Protein AF-A0A2V3UI29-F1 (afdb_monomer_lite)

Organism: NCBI:txid28210

Structure (mmCIF, N/CA/C/O backbone):
data_AF-A0A2V3UI29-F1
#
_entry.id   AF-A0A2V3UI29-F1
#
loop_
_atom_site.group_PDB
_atom_site.id
_atom_site.type_symbol
_atom_site.label_atom_id
_atom_site.label_alt_id
_atom_site.label_comp_id
_atom_site.label_asym_id
_atom_site.label_entity_id
_atom_site.label_seq_id
_atom_site.pdbx_PDB_ins_code
_atom_site.Cartn_x
_atom_site.Cartn_y
_atom_site.Cartn_z
_atom_site.occupancy
_atom_site.B_iso_or_equiv
_atom_site.auth_seq_id
_atom_site.auth_comp_id
_atom_site.auth_asym_id
_atom_site.auth_atom_id
_atom_site.pdbx_PDB_model_num
ATOM 1 N N . MET A 1 1 ? -12.709 5.601 18.639 1.00 70.81 1 MET A N 1
ATOM 2 C CA . MET A 1 1 ? -13.151 4.574 17.673 1.00 70.81 1 MET A CA 1
ATOM 3 C C . MET A 1 1 ? -13.327 5.137 16.260 1.00 70.81 1 MET A C 1
ATOM 5 O O . MET A 1 1 ? -12.578 4.736 15.385 1.00 70.81 1 MET A O 1
ATOM 9 N N . VAL A 1 2 ? -14.230 6.100 16.012 1.00 82.88 2 VAL A N 1
ATOM 10 C CA . VAL A 1 2 ? -14.438 6.646 14.646 1.00 82.88 2 VAL A CA 1
ATOM 11 C C . VAL A 1 2 ? -13.212 7.404 14.112 1.00 82.88 2 VAL A C 1
ATOM 13 O O . VAL A 1 2 ? -12.806 7.183 12.976 1.00 82.88 2 VAL A O 1
ATOM 16 N N . SER A 1 3 ? -12.565 8.244 14.928 1.00 88.50 3 SER A N 1
ATOM 17 C CA . SER A 1 3 ? -11.401 9.032 14.484 1.00 88.50 3 SER A CA 1
ATOM 18 C C . SER A 1 3 ? -10.189 8.170 14.115 1.00 88.50 3 SER A C 1
ATOM 20 O O . SER A 1 3 ? -9.529 8.440 13.116 1.00 88.50 3 SER A O 1
ATOM 22 N N . SER A 1 4 ? -9.913 7.113 14.888 1.00 90.69 4 SER A N 1
ATOM 23 C CA . SER A 1 4 ? -8.813 6.178 14.616 1.00 90.69 4 SER A CA 1
ATOM 24 C C . SER A 1 4 ? -9.101 5.295 13.397 1.00 90.69 4 SER A C 1
ATOM 26 O O . SER A 1 4 ? -8.200 5.049 12.598 1.00 90.69 4 SER A O 1
ATOM 28 N N . PHE A 1 5 ? -10.364 4.903 13.192 1.00 91.81 5 PHE A N 1
ATOM 29 C CA . PHE A 1 5 ? -10.809 4.216 11.979 1.00 91.81 5 PHE A CA 1
ATOM 30 C C . PHE A 1 5 ? -10.611 5.077 10.723 1.00 91.81 5 PHE A C 1
ATOM 32 O O . PHE A 1 5 ? -9.961 4.639 9.777 1.00 91.81 5 PHE A O 1
ATOM 39 N N . LEU A 1 6 ? -11.106 6.322 10.720 1.00 93.06 6 LEU A N 1
ATOM 40 C CA . LEU A 1 6 ? -10.973 7.221 9.566 1.00 93.06 6 LEU A CA 1
ATOM 41 C C . LEU A 1 6 ? -9.511 7.576 9.273 1.00 93.06 6 LEU A C 1
ATOM 43 O O . LEU A 1 6 ? -9.127 7.649 8.107 1.00 93.06 6 LEU A O 1
ATOM 47 N N . ALA A 1 7 ? -8.685 7.746 10.310 1.00 93.19 7 ALA A N 1
ATOM 48 C CA . ALA A 1 7 ? -7.252 7.956 10.142 1.00 93.19 7 ALA A CA 1
ATOM 49 C C . ALA A 1 7 ? -6.578 6.745 9.471 1.00 93.19 7 ALA A C 1
ATOM 51 O O . ALA A 1 7 ? -5.866 6.914 8.483 1.00 93.19 7 ALA A O 1
ATOM 52 N N . CYS A 1 8 ? -6.841 5.524 9.951 1.00 93.81 8 CYS A N 1
ATOM 53 C CA . CYS A 1 8 ? -6.299 4.299 9.355 1.00 93.81 8 CYS A CA 1
ATOM 54 C C . CYS A 1 8 ? -6.777 4.096 7.911 1.00 93.81 8 CYS A C 1
ATOM 56 O O . CYS A 1 8 ? -5.962 3.817 7.028 1.00 93.81 8 CYS A O 1
ATOM 58 N N . ALA A 1 9 ? -8.066 4.319 7.641 1.00 93.81 9 ALA A N 1
ATOM 59 C CA . ALA A 1 9 ? -8.625 4.247 6.295 1.00 93.81 9 ALA A CA 1
ATOM 60 C C . ALA A 1 9 ? -7.973 5.266 5.356 1.00 93.81 9 ALA A C 1
ATOM 62 O O . ALA A 1 9 ? -7.516 4.903 4.273 1.00 93.81 9 ALA A O 1
ATOM 63 N N . GLY A 1 10 ? -7.856 6.521 5.797 1.00 94.19 10 GLY A N 1
ATOM 64 C CA . GLY A 1 10 ? -7.215 7.586 5.032 1.00 94.19 10 GLY A CA 1
ATOM 65 C C . GLY A 1 10 ? -5.769 7.249 4.676 1.00 94.19 10 GLY A C 1
ATOM 66 O O . GLY A 1 10 ? -5.400 7.280 3.502 1.00 94.19 10 GLY A O 1
ATOM 67 N N . VAL A 1 11 ? -4.958 6.852 5.660 1.00 94.38 11 VAL A N 1
ATOM 68 C CA . VAL A 1 11 ? -3.551 6.492 5.424 1.00 94.38 11 VAL A CA 1
ATOM 69 C C . VAL A 1 11 ? -3.428 5.255 4.528 1.00 94.38 11 VAL A C 1
ATOM 71 O O . VAL A 1 11 ? -2.563 5.223 3.650 1.00 94.38 11 VAL A O 1
ATOM 74 N N . THR A 1 12 ? -4.315 4.269 4.675 1.00 95.31 12 THR A N 1
ATOM 75 C CA . THR A 1 12 ? -4.351 3.072 3.819 1.00 95.31 12 THR A CA 1
ATOM 76 C C . THR A 1 12 ? -4.664 3.425 2.365 1.00 95.31 12 THR A C 1
ATOM 78 O O . THR A 1 12 ? -3.970 2.962 1.460 1.00 95.31 12 THR A O 1
ATOM 81 N N . ILE A 1 13 ? -5.660 4.283 2.125 1.00 95.75 13 ILE A N 1
ATOM 82 C CA . ILE A 1 13 ? -6.035 4.745 0.780 1.00 95.75 13 ILE A CA 1
ATOM 83 C C . ILE A 1 13 ? -4.897 5.552 0.149 1.00 95.75 13 ILE A C 1
ATOM 85 O O . ILE A 1 13 ? -4.536 5.300 -1.000 1.00 95.75 13 ILE A O 1
ATOM 89 N N . ILE A 1 14 ? -4.290 6.478 0.901 1.00 94.38 14 ILE A N 1
ATOM 90 C CA . ILE A 1 14 ? -3.138 7.262 0.431 1.00 94.38 14 ILE A CA 1
ATOM 91 C C . ILE A 1 14 ? -1.988 6.325 0.053 1.00 94.38 14 ILE A C 1
ATOM 93 O O . ILE A 1 14 ? -1.415 6.449 -1.027 1.00 94.38 14 ILE A O 1
ATOM 97 N N . SER A 1 15 ? -1.690 5.345 0.903 1.00 91.56 15 SER A N 1
ATOM 98 C CA . SER A 1 15 ? -0.651 4.349 0.644 1.00 91.56 15 SER A CA 1
ATOM 99 C C . SER A 1 15 ? -0.916 3.558 -0.641 1.00 91.56 15 SER A C 1
ATOM 101 O O . SER A 1 15 ? -0.011 3.357 -1.453 1.00 91.56 15 SER A O 1
ATOM 103 N N . ALA A 1 16 ? -2.162 3.123 -0.852 1.00 92.88 16 ALA A N 1
ATOM 104 C CA . ALA A 1 16 ? -2.557 2.394 -2.054 1.00 92.88 16 ALA A CA 1
ATOM 105 C C . ALA A 1 16 ? -2.448 3.269 -3.312 1.00 92.88 16 ALA A C 1
ATOM 107 O O . ALA A 1 16 ? -1.968 2.807 -4.348 1.00 92.88 16 ALA A O 1
ATOM 108 N N . ALA A 1 17 ? -2.812 4.550 -3.211 1.00 93.50 17 ALA A N 1
ATOM 109 C CA . ALA A 1 17 ? -2.664 5.515 -4.295 1.00 93.50 17 ALA A CA 1
ATOM 110 C C . ALA A 1 17 ? -1.187 5.768 -4.650 1.00 93.50 17 ALA A C 1
ATOM 112 O O . ALA A 1 17 ? -0.844 5.809 -5.832 1.00 93.50 17 ALA A O 1
ATOM 113 N N . VAL A 1 18 ? -0.301 5.874 -3.652 1.00 90.81 18 VAL A N 1
ATOM 114 C CA . VAL A 1 18 ? 1.153 6.001 -3.861 1.00 90.81 18 VAL A CA 1
ATOM 115 C C . VAL A 1 18 ? 1.710 4.771 -4.585 1.00 90.81 18 VAL A C 1
ATOM 117 O O . VAL A 1 18 ? 2.407 4.922 -5.591 1.00 90.81 18 VAL A O 1
ATOM 120 N N . SER A 1 19 ? 1.360 3.558 -4.139 1.00 91.12 19 SER A N 1
ATOM 121 C CA . SER A 1 19 ? 1.780 2.310 -4.803 1.00 91.12 19 SER A CA 1
ATOM 122 C C . SER A 1 19 ? 1.269 2.237 -6.249 1.00 91.12 19 SER A C 1
ATOM 124 O O . SER A 1 19 ? 2.026 1.931 -7.177 1.00 91.12 19 SER A O 1
ATOM 126 N N . LEU A 1 20 ? 0.006 2.618 -6.486 1.00 93.12 20 LEU A N 1
ATOM 127 C CA . LEU A 1 20 ? -0.549 2.708 -7.836 1.00 93.12 20 LEU A CA 1
ATOM 128 C C . LEU A 1 20 ? 0.236 3.706 -8.699 1.00 93.12 20 LEU A C 1
ATOM 130 O O . LEU A 1 20 ? 0.602 3.369 -9.825 1.00 93.12 20 LEU A O 1
ATOM 134 N N . GLY A 1 21 ? 0.568 4.885 -8.171 1.00 91.44 21 GLY A N 1
ATOM 135 C CA . GLY A 1 21 ? 1.380 5.886 -8.863 1.00 91.44 21 GLY A CA 1
ATOM 136 C C . GLY A 1 21 ? 2.740 5.346 -9.316 1.00 91.44 21 GLY A C 1
ATOM 137 O O . GLY A 1 21 ? 3.100 5.495 -10.488 1.00 91.44 21 GLY A O 1
ATOM 138 N N . PHE A 1 22 ? 3.466 4.653 -8.432 1.00 89.56 22 PHE A N 1
ATOM 139 C CA . PHE A 1 22 ? 4.746 4.025 -8.779 1.00 89.56 22 PHE A CA 1
ATOM 140 C C . PHE A 1 22 ? 4.596 2.940 -9.849 1.00 89.56 22 PHE A C 1
ATOM 142 O O . PHE A 1 22 ? 5.384 2.906 -10.797 1.00 89.56 22 PHE A O 1
ATOM 149 N N . SER A 1 23 ? 3.570 2.092 -9.749 1.00 90.69 23 SER A N 1
ATOM 150 C CA . SER A 1 23 ? 3.328 1.044 -10.746 1.00 90.69 23 SER A CA 1
ATOM 151 C C . SER A 1 23 ? 2.992 1.624 -12.132 1.00 90.69 23 SER A C 1
ATOM 153 O O . SER A 1 23 ? 3.544 1.182 -13.138 1.00 90.69 23 SER A O 1
ATOM 155 N N . VAL A 1 24 ? 2.167 2.677 -12.204 1.00 94.00 24 VAL A N 1
ATOM 156 C CA . VAL A 1 24 ? 1.828 3.364 -13.463 1.00 94.00 24 VAL A CA 1
ATOM 157 C C . VAL A 1 24 ? 3.066 4.023 -14.070 1.00 94.00 24 VAL A C 1
ATOM 159 O O . VAL A 1 24 ? 3.291 3.929 -15.279 1.00 94.00 24 VAL A O 1
ATOM 162 N N . ALA A 1 25 ? 3.902 4.661 -13.246 1.00 91.81 25 ALA A N 1
ATOM 163 C CA . ALA A 1 25 ? 5.176 5.213 -13.696 1.00 91.81 25 ALA A CA 1
ATOM 164 C C . ALA A 1 25 ? 6.104 4.116 -14.254 1.00 91.81 25 ALA A C 1
ATOM 166 O O . ALA A 1 25 ? 6.769 4.331 -15.272 1.00 91.81 25 ALA A O 1
ATOM 167 N N . ALA A 1 26 ? 6.098 2.922 -13.653 1.00 91.00 26 ALA A N 1
ATOM 168 C CA . ALA A 1 26 ? 6.840 1.773 -14.158 1.00 91.00 26 ALA A CA 1
ATOM 169 C C . ALA A 1 26 ? 6.305 1.297 -15.519 1.00 91.00 26 ALA A C 1
ATOM 171 O O . ALA A 1 26 ? 7.100 1.098 -16.426 1.00 91.00 26 ALA A O 1
ATOM 172 N N . VAL A 1 27 ? 4.986 1.209 -15.734 1.00 93.75 27 VAL A N 1
ATOM 173 C CA . VAL A 1 27 ? 4.415 0.836 -17.051 1.00 93.75 27 VAL A CA 1
ATOM 174 C C . VAL A 1 27 ? 4.847 1.802 -18.159 1.00 93.75 27 VAL A C 1
ATOM 176 O O . VAL A 1 27 ? 5.135 1.382 -19.285 1.00 93.75 27 VAL A O 1
ATOM 179 N N . ARG A 1 28 ? 4.904 3.101 -17.840 1.00 94.25 28 ARG A N 1
ATOM 180 C CA . ARG A 1 28 ? 5.282 4.157 -18.791 1.00 94.25 28 ARG A CA 1
ATOM 181 C C . ARG A 1 28 ? 6.760 4.119 -19.170 1.00 94.25 28 ARG A C 1
ATOM 183 O O . ARG A 1 28 ? 7.087 4.449 -20.303 1.00 94.25 28 ARG A O 1
ATOM 190 N N . THR A 1 29 ? 7.627 3.722 -18.241 1.00 93.38 29 THR A N 1
ATOM 191 C CA . THR A 1 29 ? 9.090 3.771 -18.411 1.00 93.38 29 THR A CA 1
ATOM 192 C C . THR A 1 29 ? 9.737 2.409 -18.664 1.00 93.38 29 THR A C 1
ATOM 194 O O . THR A 1 29 ? 10.894 2.362 -19.070 1.00 93.38 29 THR A O 1
ATOM 197 N N . ALA A 1 30 ? 9.015 1.304 -18.457 1.00 92.62 30 ALA A N 1
ATOM 198 C CA . ALA A 1 30 ? 9.540 -0.043 -18.652 1.00 92.62 30 ALA A CA 1
ATOM 199 C C . ALA A 1 30 ? 9.823 -0.355 -20.137 1.00 92.62 30 ALA A C 1
ATOM 201 O O . ALA A 1 30 ? 9.007 -0.001 -21.000 1.00 92.62 30 ALA A O 1
ATOM 202 N N . PRO A 1 31 ? 10.926 -1.074 -20.432 1.00 93.81 31 PRO A N 1
ATOM 203 C CA . PRO A 1 31 ? 11.188 -1.626 -21.759 1.00 93.81 31 PRO A CA 1
ATOM 204 C C . PRO A 1 31 ? 10.131 -2.670 -22.144 1.00 93.81 31 PRO A C 1
ATOM 206 O O . PRO A 1 31 ? 9.390 -3.172 -21.291 1.00 93.81 31 PRO A O 1
ATOM 209 N N . ALA A 1 32 ? 10.051 -2.995 -23.437 1.00 93.06 32 ALA A N 1
ATOM 210 C CA . ALA A 1 32 ? 9.009 -3.863 -23.984 1.00 93.06 32 ALA A CA 1
ATOM 211 C C . ALA A 1 32 ? 8.954 -5.230 -23.280 1.00 93.06 32 ALA A C 1
ATOM 213 O O . ALA A 1 32 ? 7.864 -5.678 -22.925 1.00 93.06 32 ALA A O 1
ATOM 214 N N . GLU A 1 33 ? 10.109 -5.837 -22.986 1.00 93.75 33 GLU A N 1
ATOM 215 C CA . GLU A 1 33 ? 10.184 -7.124 -22.287 1.00 93.75 33 GLU A CA 1
ATOM 216 C C . GLU A 1 33 ? 9.689 -7.084 -20.828 1.00 93.75 33 GLU A C 1
ATOM 218 O O . GLU A 1 33 ? 9.210 -8.093 -20.315 1.00 93.75 33 GLU A O 1
ATOM 223 N N . ALA A 1 34 ? 9.744 -5.927 -20.157 1.00 92.06 34 ALA A N 1
ATOM 224 C CA . ALA A 1 34 ? 9.345 -5.777 -18.752 1.00 92.06 34 ALA A CA 1
ATOM 225 C C . ALA A 1 34 ? 7.953 -5.144 -18.572 1.00 92.06 34 ALA A C 1
ATOM 227 O O . ALA A 1 34 ? 7.397 -5.146 -17.469 1.00 92.06 34 ALA A O 1
ATOM 228 N N . ARG A 1 35 ? 7.359 -4.606 -19.646 1.00 91.88 35 ARG A N 1
ATOM 229 C CA . ARG A 1 35 ? 6.085 -3.874 -19.592 1.00 91.88 35 ARG A CA 1
ATOM 230 C C . ARG A 1 35 ? 4.923 -4.738 -19.096 1.00 91.88 35 ARG A C 1
ATOM 232 O O . ARG A 1 35 ? 4.092 -4.232 -18.345 1.00 91.88 35 ARG A O 1
ATOM 239 N N . GLY A 1 36 ? 4.892 -6.028 -19.438 1.00 93.19 36 GLY A N 1
ATOM 240 C CA . GLY A 1 36 ? 3.865 -6.955 -18.942 1.00 93.19 36 GLY A CA 1
ATOM 241 C C . GLY A 1 36 ? 3.882 -7.091 -17.415 1.00 93.19 36 GLY A C 1
ATOM 242 O O . GLY A 1 36 ? 2.844 -6.979 -16.765 1.00 93.19 36 GLY A O 1
ATOM 243 N N . VAL A 1 37 ? 5.069 -7.231 -16.814 1.00 93.25 37 VAL A N 1
ATOM 244 C CA . VAL A 1 37 ? 5.229 -7.300 -15.349 1.00 93.25 37 VAL A CA 1
ATOM 245 C C . VAL A 1 37 ? 4.753 -6.007 -14.685 1.00 93.25 37 VAL A C 1
ATOM 247 O O . VAL A 1 37 ? 4.033 -6.056 -13.686 1.00 93.25 37 VAL A O 1
ATOM 250 N N . ALA A 1 38 ? 5.094 -4.853 -15.264 1.00 91.81 38 ALA A N 1
ATOM 251 C CA . ALA A 1 38 ? 4.634 -3.562 -14.764 1.00 91.81 38 ALA A CA 1
ATOM 252 C C . ALA A 1 38 ? 3.098 -3.429 -14.829 1.00 91.81 38 ALA A C 1
ATOM 254 O O . ALA A 1 38 ? 2.488 -2.949 -13.877 1.00 91.81 38 ALA A O 1
ATOM 255 N N . GLN A 1 39 ? 2.454 -3.909 -15.900 1.00 93.19 39 GLN A N 1
ATOM 256 C CA . GLN A 1 39 ? 0.991 -3.892 -16.034 1.00 93.19 39 GLN A CA 1
ATOM 257 C C . GLN A 1 39 ? 0.307 -4.771 -14.980 1.00 93.19 39 GLN A C 1
ATOM 259 O O . GLN A 1 39 ? -0.679 -4.345 -14.374 1.00 93.19 39 GLN A O 1
ATOM 264 N N . TYR A 1 40 ? 0.848 -5.964 -14.706 1.00 93.44 40 TYR A N 1
ATOM 265 C CA . TYR A 1 40 ? 0.345 -6.816 -13.625 1.00 93.44 40 TYR A CA 1
ATOM 266 C C . TYR A 1 40 ? 0.482 -6.148 -12.255 1.00 93.44 40 TYR A C 1
ATOM 268 O O . TYR A 1 40 ? -0.446 -6.226 -11.448 1.00 93.44 40 TYR A O 1
ATOM 276 N N . ALA A 1 41 ? 1.602 -5.467 -11.990 1.00 92.19 41 ALA A N 1
ATOM 277 C CA . ALA A 1 41 ? 1.773 -4.693 -10.763 1.00 92.19 41 ALA A CA 1
ATOM 278 C C . ALA A 1 41 ? 0.712 -3.583 -10.658 1.00 92.19 41 ALA A C 1
ATOM 280 O O . ALA A 1 41 ? 0.034 -3.486 -9.637 1.00 92.19 41 ALA A O 1
ATOM 281 N N . THR A 1 42 ? 0.474 -2.828 -11.737 1.00 93.12 42 THR A N 1
ATOM 282 C CA . THR A 1 42 ? -0.565 -1.787 -11.780 1.00 93.12 42 THR A CA 1
ATOM 283 C C . THR A 1 42 ? -1.965 -2.328 -11.535 1.00 93.12 42 THR A C 1
ATOM 285 O O . THR A 1 42 ? -2.709 -1.741 -10.751 1.00 93.12 42 THR A O 1
ATOM 288 N N . SER A 1 43 ? -2.326 -3.463 -12.137 1.00 94.62 43 SER A N 1
ATOM 289 C CA . SER A 1 43 ? -3.633 -4.084 -11.903 1.00 94.62 43 SER A CA 1
ATOM 290 C C . SER A 1 43 ? -3.841 -4.451 -10.430 1.00 94.62 43 SER A C 1
ATOM 292 O O . SER A 1 43 ? -4.937 -4.259 -9.904 1.00 94.62 43 SER A O 1
ATOM 294 N N . ARG A 1 44 ? -2.804 -4.960 -9.751 1.00 93.25 44 ARG A N 1
ATOM 295 C CA . ARG A 1 44 ? -2.871 -5.319 -8.324 1.00 93.25 44 ARG A CA 1
ATOM 296 C C . ARG A 1 44 ? -2.976 -4.082 -7.438 1.00 93.25 44 ARG A C 1
ATOM 298 O O . ARG A 1 44 ? -3.837 -4.044 -6.565 1.00 93.25 44 ARG A O 1
ATOM 305 N N . SER A 1 45 ? -2.164 -3.057 -7.689 1.00 92.25 45 SER A N 1
ATOM 306 C CA . SER A 1 45 ? -2.231 -1.801 -6.933 1.00 92.25 45 SER A CA 1
ATOM 307 C C . SER A 1 45 ? -3.575 -1.087 -7.124 1.00 92.25 45 SER A C 1
ATOM 309 O O . SER A 1 45 ? -4.104 -0.519 -6.172 1.00 92.25 45 SER A O 1
ATOM 311 N N . ALA A 1 46 ? -4.182 -1.168 -8.314 1.00 93.81 46 ALA A N 1
ATOM 312 C CA . ALA A 1 46 ? -5.520 -0.632 -8.561 1.00 93.81 46 ALA A CA 1
ATOM 313 C C . ALA A 1 46 ? -6.591 -1.381 -7.751 1.00 93.81 46 ALA A C 1
ATOM 315 O O . ALA A 1 46 ? -7.435 -0.751 -7.116 1.00 93.81 46 ALA A O 1
ATOM 316 N N . ALA A 1 47 ? -6.523 -2.716 -7.712 1.00 94.94 47 ALA A N 1
ATOM 317 C CA . ALA A 1 47 ? -7.419 -3.524 -6.887 1.00 94.94 47 ALA A CA 1
ATOM 318 C C . ALA A 1 47 ? -7.271 -3.203 -5.388 1.00 94.94 47 ALA A C 1
ATOM 320 O O . ALA A 1 47 ? -8.275 -3.086 -4.689 1.00 94.94 47 ALA A O 1
ATOM 321 N N . LEU A 1 48 ? -6.042 -2.991 -4.902 1.00 93.88 48 LEU A N 1
ATOM 322 C CA . LEU A 1 48 ? -5.779 -2.589 -3.514 1.00 93.88 48 LEU A CA 1
ATOM 323 C C . LEU A 1 48 ? -6.339 -1.199 -3.189 1.00 93.88 48 LEU A C 1
ATOM 325 O O . LEU A 1 48 ? -6.896 -1.009 -2.109 1.00 93.88 48 LEU A O 1
ATOM 329 N N . LEU A 1 49 ? -6.255 -0.244 -4.121 1.00 95.25 49 LEU A N 1
ATOM 330 C CA . LEU A 1 49 ? -6.868 1.075 -3.952 1.00 95.25 49 LEU A CA 1
ATOM 331 C C . LEU A 1 49 ? -8.393 0.970 -3.836 1.00 95.25 49 LEU A C 1
ATOM 333 O O . LEU A 1 49 ? -8.980 1.557 -2.929 1.00 95.25 49 LEU A O 1
ATOM 337 N N . ILE A 1 50 ? -9.028 0.183 -4.708 1.00 95.50 50 ILE A N 1
ATOM 338 C CA . ILE A 1 50 ? -10.474 -0.068 -4.643 1.00 95.50 50 ILE A CA 1
ATOM 339 C C . ILE A 1 50 ? -10.838 -0.740 -3.313 1.00 95.50 50 ILE A C 1
ATOM 341 O O . ILE A 1 50 ? -11.769 -0.299 -2.644 1.00 95.50 50 ILE A O 1
ATOM 345 N N . ALA A 1 51 ? -10.083 -1.754 -2.882 1.00 93.69 51 ALA A N 1
ATOM 346 C CA . ALA A 1 51 ? -10.313 -2.427 -1.605 1.00 93.69 51 ALA A CA 1
ATOM 347 C C . ALA A 1 51 ? -10.181 -1.474 -0.403 1.00 93.69 51 ALA A C 1
ATOM 349 O O . ALA A 1 51 ? -10.971 -1.566 0.537 1.00 93.69 51 ALA A O 1
ATOM 350 N N . GLY A 1 52 ? -9.229 -0.535 -0.451 1.00 91.69 52 GLY A N 1
ATOM 351 C CA . GLY A 1 52 ? -9.070 0.523 0.549 1.00 91.69 52 GLY A CA 1
ATOM 352 C C . GLY A 1 52 ? -10.242 1.506 0.575 1.00 91.69 52 GLY A C 1
ATOM 353 O O . GLY A 1 52 ? -10.709 1.866 1.650 1.00 91.69 52 GLY A O 1
ATOM 354 N N . LEU A 1 53 ? -10.772 1.897 -0.588 1.00 94.00 53 LEU A N 1
ATOM 355 C CA . LEU A 1 53 ? -11.965 2.749 -0.673 1.00 94.00 53 LEU A CA 1
ATOM 356 C C . LEU A 1 53 ? -13.206 2.040 -0.119 1.00 94.00 53 LEU A C 1
ATOM 358 O O . LEU A 1 53 ? -13.954 2.624 0.661 1.00 94.00 53 LEU A O 1
ATOM 362 N N . LEU A 1 54 ? -13.399 0.766 -0.471 1.00 93.19 54 LEU A N 1
ATOM 363 C CA . LEU A 1 54 ? -14.502 -0.048 0.046 1.00 93.19 54 LEU A CA 1
ATOM 364 C C . LEU A 1 54 ? -14.403 -0.268 1.561 1.00 93.19 54 LEU A C 1
ATOM 366 O O . LEU A 1 54 ? -15.429 -0.415 2.223 1.00 93.19 54 LEU A O 1
ATOM 370 N N . ALA A 1 55 ? -13.192 -0.231 2.129 1.00 90.69 55 ALA A N 1
ATOM 371 C CA . ALA A 1 55 ? -12.990 -0.365 3.566 1.00 90.69 55 ALA A CA 1
ATOM 372 C C . ALA A 1 55 ? -13.670 0.749 4.383 1.00 90.69 55 ALA A C 1
ATOM 374 O O . ALA A 1 55 ? -14.002 0.506 5.539 1.00 90.69 55 ALA A O 1
ATOM 375 N N . LEU A 1 56 ? -13.947 1.923 3.794 1.00 89.94 56 LEU A N 1
ATOM 376 C CA . LEU A 1 56 ? -14.681 3.014 4.457 1.00 89.94 56 LEU A CA 1
ATOM 377 C C . LEU A 1 56 ? -16.116 2.631 4.846 1.00 89.94 56 LEU A C 1
ATOM 379 O O . LEU A 1 56 ? -16.652 3.183 5.802 1.00 89.94 56 LEU A O 1
ATOM 383 N N . ALA A 1 57 ? -16.727 1.701 4.110 1.00 89.31 57 ALA A N 1
ATOM 384 C CA . ALA A 1 57 ? -18.073 1.195 4.371 1.00 89.31 57 ALA A CA 1
ATOM 385 C C . ALA A 1 57 ? -18.067 -0.199 5.028 1.00 89.31 57 ALA A C 1
ATOM 387 O O . ALA A 1 57 ? -19.127 -0.792 5.226 1.00 89.31 57 ALA A O 1
ATOM 388 N N . ALA A 1 58 ? -16.887 -0.745 5.333 1.00 85.75 58 ALA A N 1
ATOM 389 C CA . ALA A 1 58 ? -16.723 -2.107 5.824 1.00 85.75 58 ALA A CA 1
ATOM 390 C C . ALA A 1 58 ? -16.495 -2.164 7.343 1.00 85.75 58 ALA A C 1
ATOM 392 O O . ALA A 1 58 ? -16.294 -1.157 8.020 1.00 85.75 58 ALA A O 1
ATOM 393 N N . ALA A 1 59 ? -16.490 -3.384 7.884 1.00 87.69 59 ALA A N 1
ATOM 394 C CA . ALA A 1 59 ? -16.155 -3.624 9.283 1.00 87.69 59 ALA A CA 1
ATOM 395 C C . ALA A 1 59 ? -14.674 -3.287 9.582 1.00 87.69 59 ALA A C 1
ATOM 397 O O . ALA A 1 59 ? -13.816 -3.493 8.718 1.00 87.69 59 ALA A O 1
ATOM 398 N N . PRO A 1 60 ? -14.323 -2.883 10.821 1.00 88.38 60 PRO A N 1
ATOM 399 C CA . PRO A 1 60 ? -12.938 -2.578 11.208 1.00 88.38 60 PRO A CA 1
ATOM 400 C C . PRO A 1 60 ? -11.931 -3.699 10.917 1.00 88.38 60 PRO A C 1
ATOM 402 O O . PRO A 1 60 ? -10.788 -3.424 10.563 1.00 88.38 60 PRO A O 1
ATOM 405 N N . ALA A 1 61 ? -12.358 -4.963 11.002 1.00 91.50 61 ALA A N 1
ATOM 406 C CA . ALA A 1 61 ? -11.522 -6.117 10.666 1.00 91.50 61 ALA A CA 1
ATOM 407 C C . ALA A 1 61 ? -11.102 -6.138 9.184 1.00 91.50 61 ALA A C 1
ATOM 409 O O . ALA A 1 61 ? -9.968 -6.496 8.869 1.00 91.50 61 ALA A O 1
ATOM 410 N N . TRP A 1 62 ? -11.986 -5.712 8.276 1.00 92.50 62 TRP A N 1
ATOM 411 C CA . TRP A 1 62 ? -11.668 -5.592 6.853 1.00 92.50 62 TRP A CA 1
ATOM 412 C C . TRP A 1 62 ? -10.620 -4.504 6.619 1.00 92.50 62 TRP A C 1
ATOM 414 O O . TRP A 1 62 ? -9.622 -4.736 5.937 1.00 92.50 62 TRP A O 1
ATOM 424 N N . LEU A 1 63 ? -10.809 -3.334 7.239 1.00 93.94 63 LEU A N 1
ATOM 425 C CA . LEU A 1 63 ? -9.834 -2.251 7.165 1.00 93.94 63 LEU A CA 1
ATOM 426 C C . LEU A 1 63 ? -8.472 -2.684 7.724 1.00 93.94 63 LEU A C 1
ATOM 428 O O . LEU A 1 63 ? -7.454 -2.419 7.092 1.00 93.94 63 LEU A O 1
ATOM 432 N N . ALA A 1 64 ? -8.443 -3.411 8.844 1.00 94.12 64 ALA A N 1
ATOM 433 C CA . ALA A 1 64 ? -7.204 -3.933 9.415 1.00 94.12 64 ALA A CA 1
ATOM 434 C C . ALA A 1 64 ? -6.459 -4.868 8.444 1.00 94.12 64 ALA A C 1
ATOM 436 O O . ALA A 1 64 ? -5.245 -4.745 8.277 1.00 94.12 64 ALA A O 1
ATOM 437 N N . ALA A 1 65 ? -7.182 -5.760 7.757 1.00 95.12 65 ALA A N 1
ATOM 438 C CA . ALA A 1 65 ? -6.599 -6.664 6.769 1.00 95.12 65 ALA A CA 1
ATOM 439 C C . ALA A 1 65 ? -5.999 -5.910 5.567 1.00 95.12 65 ALA A C 1
ATOM 441 O O . ALA A 1 65 ? -4.875 -6.204 5.149 1.00 95.12 65 ALA A O 1
ATOM 442 N N . ILE A 1 66 ? -6.709 -4.910 5.031 1.00 95.00 66 ILE A N 1
ATOM 443 C CA . ILE A 1 66 ? -6.208 -4.100 3.909 1.00 95.00 66 ILE A CA 1
ATOM 444 C C . ILE A 1 66 ? -5.040 -3.207 4.344 1.00 95.00 66 ILE A C 1
ATOM 446 O O . ILE A 1 66 ? -4.047 -3.118 3.622 1.00 95.00 66 ILE A O 1
ATOM 450 N N . ALA A 1 67 ? -5.104 -2.602 5.530 1.00 95.00 67 ALA A N 1
ATOM 451 C CA . ALA A 1 67 ? -4.019 -1.795 6.081 1.00 95.00 67 ALA A CA 1
ATOM 452 C C . ALA A 1 67 ? -2.736 -2.623 6.248 1.00 95.00 67 ALA A C 1
ATOM 454 O O . ALA A 1 67 ? -1.677 -2.214 5.770 1.00 95.00 67 ALA A O 1
ATOM 455 N N . LEU A 1 68 ? -2.831 -3.823 6.834 1.00 96.38 68 LEU A N 1
ATOM 456 C CA . LEU A 1 68 ? -1.697 -4.742 6.965 1.00 96.38 68 LEU A CA 1
ATOM 457 C C . LEU A 1 68 ? -1.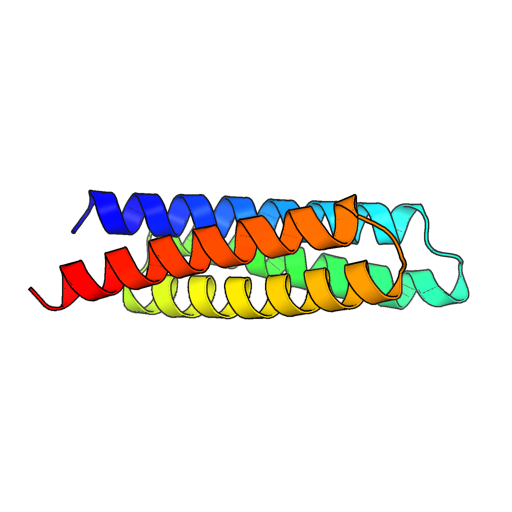147 -5.160 5.596 1.00 96.38 68 LEU A C 1
ATOM 459 O O . LEU A 1 68 ? 0.063 -5.115 5.377 1.00 96.38 68 LEU A O 1
ATOM 463 N N . THR A 1 69 ? -2.028 -5.509 4.657 1.00 96.00 69 THR A N 1
ATOM 464 C CA . THR A 1 69 ? -1.634 -5.835 3.278 1.00 96.00 69 THR A CA 1
ATOM 465 C C . THR A 1 69 ? -0.845 -4.685 2.656 1.00 96.00 69 THR A C 1
ATOM 467 O O . THR A 1 69 ? 0.220 -4.898 2.081 1.00 96.00 69 THR A O 1
ATOM 470 N N . MET A 1 70 ? -1.313 -3.449 2.830 1.00 95.62 70 MET A N 1
ATOM 471 C CA . MET A 1 70 ? -0.621 -2.265 2.336 1.00 95.62 70 MET A CA 1
ATOM 472 C C . MET A 1 70 ? 0.722 -2.031 3.027 1.00 95.62 70 MET A C 1
ATOM 474 O O . MET A 1 70 ? 1.660 -1.610 2.356 1.00 95.62 70 MET A O 1
ATOM 478 N N . VAL A 1 71 ? 0.863 -2.285 4.331 1.00 95.44 71 VAL A N 1
ATOM 479 C CA . VAL A 1 71 ? 2.169 -2.210 5.015 1.00 95.44 71 VAL A CA 1
ATOM 480 C C . VAL A 1 71 ? 3.164 -3.183 4.373 1.00 95.44 71 VAL A C 1
ATOM 482 O O . VAL A 1 71 ? 4.291 -2.792 4.072 1.00 95.44 71 VAL A O 1
ATOM 485 N N . LEU A 1 72 ? 2.739 -4.418 4.087 1.00 93.75 72 LEU A N 1
ATOM 486 C CA . LEU A 1 72 ? 3.584 -5.426 3.438 1.00 93.75 72 LEU A CA 1
ATOM 487 C C . LEU A 1 72 ? 3.979 -5.029 2.010 1.00 93.75 72 LEU A C 1
ATOM 489 O O . LEU A 1 72 ? 5.149 -5.142 1.646 1.00 93.75 72 LEU A O 1
ATOM 493 N N . VAL A 1 73 ? 3.027 -4.527 1.217 1.00 93.06 73 VAL A N 1
ATOM 494 C CA . VAL A 1 73 ? 3.292 -4.039 -0.148 1.00 93.06 73 VAL A CA 1
ATOM 495 C C . VAL A 1 73 ? 4.336 -2.931 -0.125 1.00 93.06 73 VAL A C 1
ATOM 497 O O . VAL A 1 73 ? 5.316 -2.992 -0.859 1.00 93.06 73 VAL A O 1
ATOM 500 N N . GLN A 1 74 ? 4.181 -1.958 0.767 1.00 92.81 74 GLN A N 1
ATOM 501 C CA . GLN A 1 74 ? 5.085 -0.815 0.845 1.00 92.81 74 GLN A CA 1
ATOM 502 C C . GLN A 1 74 ? 6.469 -1.179 1.384 1.00 92.81 74 GLN A C 1
ATOM 504 O O . GLN A 1 74 ? 7.464 -0.618 0.932 1.00 92.81 74 GLN A O 1
ATOM 509 N N . ALA A 1 75 ? 6.557 -2.146 2.302 1.00 90.19 75 ALA A N 1
ATOM 510 C CA . ALA A 1 75 ? 7.836 -2.715 2.716 1.00 90.19 75 ALA A CA 1
ATOM 511 C C . ALA A 1 75 ? 8.553 -3.393 1.533 1.00 90.19 75 ALA A C 1
ATOM 513 O O . ALA A 1 75 ? 9.760 -3.218 1.354 1.00 90.19 75 ALA A O 1
ATOM 514 N N . GLY A 1 76 ? 7.805 -4.110 0.687 1.00 89.25 76 GLY A N 1
ATOM 515 C CA . GLY A 1 76 ? 8.308 -4.665 -0.570 1.00 89.25 76 GLY A CA 1
ATOM 516 C C . GLY A 1 76 ? 8.779 -3.581 -1.544 1.00 89.25 76 GLY A C 1
ATOM 517 O O . GLY A 1 76 ? 9.909 -3.646 -2.028 1.00 89.25 76 GLY A O 1
ATOM 518 N N . ASP A 1 77 ? 7.957 -2.556 -1.775 1.00 87.75 77 ASP A N 1
ATOM 519 C CA . ASP A 1 77 ? 8.277 -1.418 -2.644 1.00 87.75 77 ASP A CA 1
ATOM 520 C C . ASP A 1 77 ? 9.535 -0.678 -2.154 1.00 87.75 77 ASP A C 1
ATOM 522 O O . ASP A 1 77 ? 10.416 -0.367 -2.955 1.00 87.75 77 ASP A O 1
ATOM 526 N N . ALA A 1 78 ? 9.684 -0.479 -0.840 1.00 86.81 78 ALA A N 1
ATOM 527 C CA . ALA A 1 78 ? 10.875 0.120 -0.240 1.00 86.81 78 ALA A CA 1
ATOM 528 C C . ALA A 1 78 ? 12.125 -0.748 -0.454 1.00 86.81 78 ALA A C 1
ATOM 530 O O . ALA A 1 78 ? 13.184 -0.230 -0.811 1.00 86.81 78 ALA A O 1
ATOM 531 N N . ALA A 1 79 ? 12.013 -2.071 -0.287 1.00 87.12 79 ALA A N 1
ATOM 532 C CA . ALA A 1 79 ? 13.117 -2.998 -0.528 1.00 87.12 79 ALA A CA 1
ATOM 533 C C . ALA A 1 79 ? 13.546 -3.014 -2.007 1.00 87.12 79 ALA A C 1
ATOM 535 O O . ALA A 1 79 ? 14.742 -3.051 -2.309 1.00 87.12 79 ALA A O 1
ATOM 536 N N . ILE A 1 80 ? 12.589 -2.947 -2.937 1.00 86.06 80 ILE A N 1
ATOM 537 C CA . ILE A 1 80 ? 12.855 -2.820 -4.378 1.00 86.06 80 ILE A CA 1
ATOM 538 C C . ILE A 1 80 ? 13.514 -1.467 -4.676 1.00 86.06 80 ILE A C 1
ATOM 540 O O . ILE A 1 80 ? 14.517 -1.410 -5.392 1.00 86.06 80 ILE A O 1
ATOM 544 N N . GLY A 1 81 ? 13.000 -0.385 -4.087 1.00 82.88 81 GLY A N 1
ATOM 545 C CA . GLY A 1 81 ? 13.570 0.955 -4.173 1.00 82.88 81 GLY A CA 1
ATOM 546 C C . GLY A 1 81 ? 15.037 0.988 -3.750 1.00 82.88 81 GLY A C 1
ATOM 547 O O . GLY A 1 81 ? 15.874 1.491 -4.506 1.00 82.88 81 GLY A O 1
ATOM 548 N N . ALA A 1 82 ? 15.357 0.362 -2.615 1.00 83.94 82 ALA A N 1
ATOM 549 C CA . ALA A 1 82 ? 16.712 0.298 -2.076 1.00 83.94 82 ALA A CA 1
ATOM 550 C C . ALA A 1 82 ? 17.665 -0.424 -3.038 1.00 83.94 82 ALA A C 1
ATOM 552 O O . ALA A 1 82 ? 18.757 0.066 -3.317 1.00 83.94 82 ALA A O 1
ATOM 553 N N . ARG A 1 83 ? 17.221 -1.545 -3.625 1.00 84.56 83 ARG A N 1
ATOM 554 C CA . ARG A 1 83 ? 17.992 -2.286 -4.641 1.00 84.56 83 ARG A CA 1
ATOM 555 C C . ARG A 1 83 ? 18.204 -1.492 -5.930 1.00 84.56 83 ARG A C 1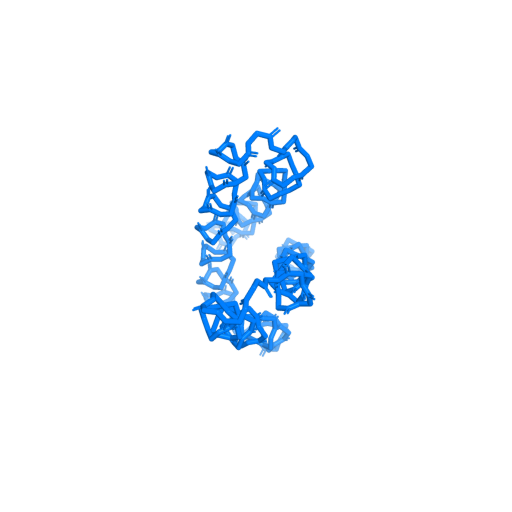
ATOM 557 O O . ARG A 1 83 ? 19.194 -1.710 -6.614 1.00 84.56 83 ARG A O 1
ATOM 564 N N . SER A 1 84 ? 17.295 -0.575 -6.261 1.00 81.50 84 SER A N 1
ATOM 565 C CA . SER A 1 84 ? 17.406 0.283 -7.448 1.00 81.50 84 SER A CA 1
ATOM 566 C C . SER A 1 84 ? 18.298 1.519 -7.255 1.00 81.50 84 SER A C 1
ATOM 568 O O . SER A 1 84 ? 18.489 2.276 -8.203 1.00 81.50 84 SER A O 1
ATOM 570 N N . GLY A 1 85 ? 18.805 1.766 -6.039 1.00 80.25 85 GLY A N 1
ATOM 571 C CA . GLY A 1 85 ? 19.616 2.947 -5.713 1.00 80.25 85 GLY A CA 1
ATOM 572 C C . GLY A 1 85 ? 18.837 4.270 -5.694 1.00 80.25 85 GLY A C 1
ATOM 573 O O . GLY A 1 85 ? 19.429 5.340 -5.577 1.00 80.25 85 GLY A O 1
ATOM 574 N N . SER A 1 86 ? 17.505 4.228 -5.807 1.00 78.75 86 SER A N 1
ATOM 575 C CA . SER A 1 86 ? 16.663 5.424 -5.832 1.00 78.75 86 SER A CA 1
ATOM 576 C C . SER A 1 86 ? 16.136 5.753 -4.437 1.00 78.75 86 SER A C 1
ATOM 578 O O . SER A 1 86 ? 15.256 5.068 -3.907 1.00 78.75 86 SER A O 1
ATOM 580 N N . LEU A 1 87 ? 16.629 6.856 -3.865 1.00 78.81 87 LEU A N 1
ATOM 581 C CA . LEU A 1 87 ? 16.187 7.339 -2.553 1.00 78.81 87 LEU A CA 1
ATOM 582 C C . LEU A 1 87 ? 14.683 7.613 -2.521 1.00 78.81 87 LEU A C 1
ATOM 584 O O . LEU A 1 87 ? 14.021 7.213 -1.573 1.00 78.81 87 LEU A O 1
ATOM 588 N N . LEU A 1 88 ? 14.115 8.208 -3.574 1.00 79.69 88 LEU A N 1
ATOM 589 C CA . LEU A 1 88 ? 12.680 8.500 -3.628 1.00 79.69 88 LEU A CA 1
ATOM 590 C C . LEU A 1 88 ? 11.823 7.224 -3.625 1.00 79.69 88 LEU A C 1
ATOM 592 O O . LEU A 1 88 ? 10.831 7.151 -2.901 1.00 79.69 88 LEU A O 1
ATOM 596 N N . LYS A 1 89 ? 12.227 6.200 -4.391 1.00 78.31 89 LYS A N 1
ATOM 597 C CA . LYS A 1 89 ? 11.531 4.901 -4.445 1.00 78.31 89 LYS A CA 1
ATOM 598 C C . LYS A 1 89 ? 11.723 4.067 -3.176 1.00 78.31 89 LYS A C 1
ATOM 600 O O . LYS A 1 89 ? 11.004 3.098 -2.986 1.00 78.31 89 LYS A O 1
ATOM 605 N N . THR A 1 90 ? 12.678 4.433 -2.323 1.00 80.00 90 THR A N 1
ATOM 606 C CA . THR A 1 90 ? 12.912 3.783 -1.026 1.00 80.00 90 THR A CA 1
ATOM 607 C C . THR A 1 90 ? 12.174 4.515 0.091 1.00 80.00 90 THR A C 1
ATOM 609 O O . THR A 1 90 ? 11.358 3.929 0.796 1.00 80.00 90 THR A O 1
ATOM 612 N N . ALA A 1 91 ? 12.436 5.815 0.234 1.00 82.31 91 ALA A N 1
ATOM 613 C CA . ALA A 1 91 ? 11.954 6.637 1.335 1.00 82.31 91 ALA A CA 1
ATOM 614 C C . ALA A 1 91 ? 10.444 6.878 1.268 1.00 82.31 91 ALA A C 1
ATOM 616 O O . ALA A 1 91 ? 9.799 6.881 2.311 1.00 82.31 91 ALA A O 1
ATOM 617 N N . GLY A 1 92 ? 9.878 7.035 0.062 1.00 86.81 92 GLY A N 1
ATOM 618 C CA . GLY A 1 92 ? 8.436 7.207 -0.122 1.00 86.81 92 GLY A CA 1
ATOM 619 C C . GLY A 1 92 ? 7.654 6.016 0.439 1.00 86.81 92 GLY A C 1
ATOM 620 O O . GLY A 1 92 ? 6.956 6.190 1.436 1.00 86.81 92 GLY A O 1
ATOM 621 N N . PRO A 1 93 ? 7.827 4.804 -0.128 1.00 87.62 93 PRO A N 1
ATOM 622 C CA . PRO A 1 93 ? 7.167 3.601 0.374 1.00 87.62 93 PRO A CA 1
ATOM 623 C C . PRO A 1 93 ? 7.498 3.272 1.834 1.00 87.62 93 PRO A C 1
ATOM 625 O O . PRO A 1 93 ? 6.614 2.868 2.583 1.00 87.62 93 PRO A O 1
ATOM 628 N N . ALA A 1 94 ? 8.740 3.485 2.285 1.00 88.94 94 ALA A N 1
ATOM 629 C CA . ALA A 1 94 ? 9.103 3.245 3.682 1.00 88.94 94 ALA A CA 1
ATOM 630 C C . ALA A 1 94 ? 8.338 4.166 4.647 1.00 88.94 94 ALA A C 1
ATOM 632 O O . ALA A 1 94 ? 7.809 3.701 5.656 1.00 88.94 94 ALA A O 1
ATOM 633 N N . ALA A 1 95 ? 8.242 5.461 4.330 1.00 90.12 95 ALA A N 1
ATOM 634 C CA . ALA A 1 95 ? 7.504 6.415 5.147 1.00 90.12 95 ALA A CA 1
ATOM 635 C C . ALA A 1 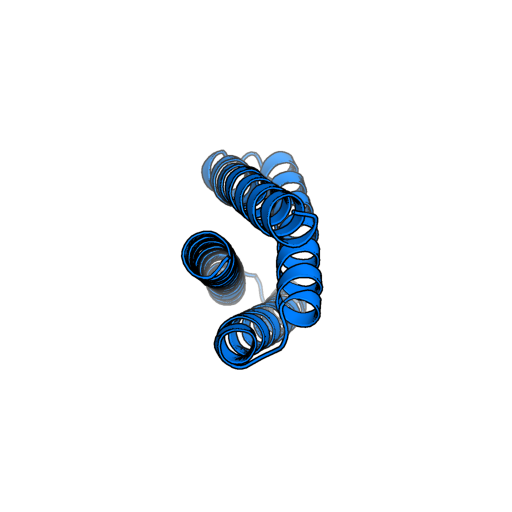95 ? 6.020 6.047 5.207 1.00 90.12 95 ALA A C 1
ATOM 637 O O . ALA A 1 95 ? 5.444 5.958 6.291 1.00 90.12 95 ALA A O 1
ATOM 638 N N . THR A 1 96 ? 5.403 5.775 4.058 1.00 91.56 96 THR A N 1
ATOM 639 C CA . THR A 1 96 ? 3.987 5.414 4.006 1.00 91.56 96 THR A CA 1
ATOM 640 C C . THR A 1 96 ? 3.720 4.072 4.718 1.00 91.56 96 THR A C 1
ATOM 642 O O . THR A 1 96 ? 2.697 3.947 5.391 1.00 91.56 96 THR A O 1
ATOM 645 N N . ALA A 1 97 ? 4.663 3.114 4.712 1.00 93.56 97 ALA A N 1
ATOM 646 C CA . ALA A 1 97 ? 4.556 1.872 5.487 1.00 93.56 97 ALA A CA 1
ATOM 647 C C . ALA A 1 97 ? 4.543 2.135 7.000 1.00 93.56 97 ALA A C 1
ATOM 649 O O . ALA A 1 97 ? 3.705 1.585 7.714 1.00 93.56 97 ALA A O 1
ATOM 650 N N . ILE A 1 98 ? 5.441 3.002 7.482 1.00 95.00 98 ILE A N 1
ATOM 651 C CA . ILE A 1 98 ? 5.533 3.387 8.898 1.00 95.00 98 ILE A CA 1
ATOM 652 C C . ILE A 1 98 ? 4.249 4.089 9.343 1.00 95.00 9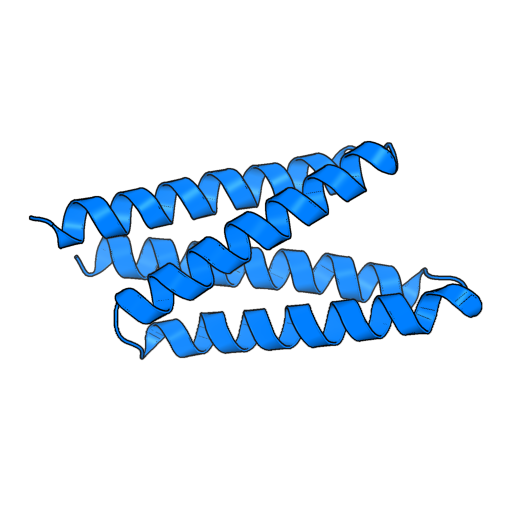8 ILE A C 1
ATOM 654 O O . ILE A 1 98 ? 3.660 3.707 10.354 1.00 95.00 98 ILE A O 1
ATOM 658 N N . PHE A 1 99 ? 3.783 5.082 8.579 1.00 94.25 99 PHE A N 1
ATOM 659 C CA . PHE A 1 99 ? 2.555 5.805 8.911 1.00 94.25 99 PHE A CA 1
ATOM 660 C C . PHE A 1 99 ? 1.330 4.890 8.891 1.00 94.25 99 PHE A C 1
ATOM 662 O O . PHE A 1 99 ? 0.487 4.985 9.783 1.00 94.25 99 PHE A O 1
ATOM 669 N N . ASN A 1 100 ? 1.235 3.981 7.916 1.00 94.00 100 ASN A N 1
ATOM 670 C CA . ASN A 1 100 ? 0.102 3.066 7.832 1.00 94.00 100 ASN A CA 1
ATOM 671 C C . ASN A 1 100 ? 0.105 2.047 8.978 1.00 94.00 100 ASN A C 1
ATOM 673 O O . ASN A 1 100 ? -0.936 1.791 9.579 1.00 94.00 100 ASN A O 1
ATOM 677 N N . LEU A 1 101 ? 1.281 1.534 9.353 1.00 94.81 101 LEU A N 1
ATOM 678 C CA . LEU A 1 101 ? 1.422 0.657 10.512 1.00 94.81 101 LEU A CA 1
ATOM 679 C C . LEU A 1 101 ? 1.054 1.380 11.813 1.00 94.81 101 LEU A C 1
ATOM 681 O O . LEU A 1 101 ? 0.307 0.836 12.622 1.00 94.81 101 LEU A O 1
ATOM 685 N N . ALA A 1 102 ? 1.521 2.615 12.005 1.00 95.12 102 ALA A N 1
ATOM 686 C CA . ALA A 1 102 ? 1.173 3.412 13.179 1.00 95.12 102 ALA A CA 1
ATOM 687 C C . ALA A 1 102 ? -0.344 3.653 13.274 1.00 95.12 102 ALA A C 1
ATOM 689 O O . ALA A 1 102 ? -0.933 3.480 14.342 1.00 95.12 102 ALA A O 1
ATOM 690 N N . ALA A 1 103 ? -0.992 3.990 12.154 1.00 93.56 103 ALA A N 1
ATOM 691 C CA . ALA A 1 103 ? -2.436 4.197 12.105 1.00 93.56 103 ALA A CA 1
ATOM 692 C C . ALA A 1 103 ? -3.221 2.901 12.377 1.00 93.56 103 ALA A C 1
ATOM 694 O O . ALA A 1 103 ? -4.211 2.925 13.109 1.00 93.56 103 ALA A O 1
ATOM 695 N N . LEU A 1 104 ? -2.755 1.764 11.846 1.00 94.06 104 LEU A N 1
ATOM 696 C CA . LEU A 1 104 ? -3.326 0.446 12.121 1.00 94.06 104 LEU A CA 1
ATOM 697 C C . LEU A 1 104 ? -3.234 0.090 13.610 1.00 94.06 104 LEU A C 1
ATOM 699 O O . LEU A 1 104 ? -4.241 -0.264 14.219 1.00 94.06 104 LEU A O 1
ATOM 703 N N . LEU A 1 105 ? -2.050 0.226 14.213 1.00 94.94 105 LEU A N 1
ATOM 704 C CA . LEU A 1 105 ? -1.842 -0.080 15.630 1.00 94.94 105 LEU A CA 1
ATOM 705 C C . LEU A 1 105 ? -2.697 0.814 16.536 1.00 94.94 105 LEU A C 1
ATOM 707 O O . LEU A 1 105 ? -3.259 0.330 17.516 1.00 94.94 105 LEU A O 1
ATOM 711 N N . TRP A 1 106 ? -2.855 2.093 16.187 1.00 94.00 106 TRP A N 1
ATOM 712 C CA . TRP A 1 106 ? -3.729 3.008 16.922 1.00 94.00 106 TRP A CA 1
ATOM 713 C C . TRP A 1 106 ? -5.217 2.647 16.793 1.00 94.00 106 TRP A C 1
ATOM 715 O O . TRP A 1 106 ? -5.975 2.708 17.766 1.00 94.00 106 TRP A O 1
ATOM 725 N N . MET A 1 107 ? -5.658 2.226 15.606 1.00 93.31 107 MET A N 1
ATOM 726 C CA . MET A 1 107 ? -7.017 1.716 15.427 1.00 93.31 107 MET A CA 1
ATOM 727 C C . MET A 1 107 ? -7.250 0.458 16.270 1.00 93.31 107 MET A C 1
ATOM 729 O O . MET A 1 107 ? -8.262 0.375 16.960 1.00 93.31 107 MET A O 1
ATOM 733 N N . MET A 1 108 ? -6.309 -0.489 16.263 1.00 91.56 108 MET A N 1
ATOM 734 C CA . MET A 1 108 ? -6.428 -1.735 17.024 1.00 91.56 108 MET A CA 1
ATOM 735 C C . MET A 1 108 ? -6.433 -1.500 18.537 1.00 91.56 108 MET A C 1
ATOM 737 O O . MET A 1 108 ? -7.256 -2.092 19.230 1.00 91.56 108 MET A O 1
ATOM 741 N N . SER A 1 109 ? -5.584 -0.605 19.052 1.00 89.69 109 SER A N 1
ATOM 742 C CA . SER A 1 109 ? -5.522 -0.316 20.492 1.00 89.69 109 SER A CA 1
ATOM 743 C C . SER A 1 109 ? -6.784 0.361 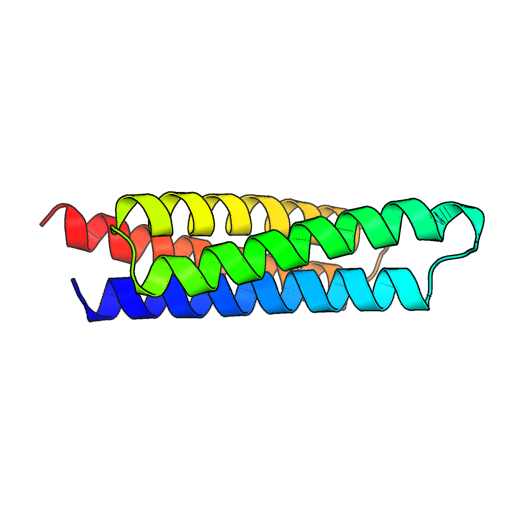21.029 1.00 89.69 109 SER A C 1
ATOM 745 O O . SER A 1 109 ? -7.148 0.156 22.182 1.00 89.69 109 SER A O 1
ATOM 747 N N . THR A 1 110 ? -7.478 1.132 20.187 1.00 86.12 110 THR A N 1
ATOM 748 C CA . THR A 1 110 ? -8.752 1.787 20.533 1.00 86.12 110 THR A CA 1
ATOM 749 C C . THR A 1 110 ? -9.984 0.921 20.265 1.00 86.12 110 THR A C 1
ATOM 751 O O . THR A 1 11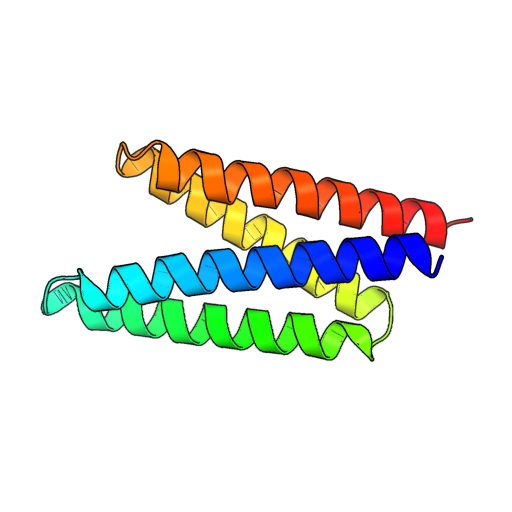0 ? -11.091 1.332 20.602 1.00 86.12 110 THR A O 1
ATOM 754 N N . ALA A 1 111 ? -9.813 -0.244 19.635 1.00 74.38 111 ALA A N 1
ATOM 755 C CA . ALA A 1 111 ? -10.867 -1.240 19.450 1.00 74.38 111 ALA A CA 1
ATOM 756 C C . ALA A 1 111 ? -10.906 -2.273 20.592 1.00 74.38 111 ALA A C 1
ATOM 758 O O . ALA A 1 111 ? -11.929 -2.919 20.791 1.00 74.38 111 ALA A O 1
ATOM 759 N N . SER A 1 112 ? -9.800 -2.433 21.329 1.00 61.25 112 SER A N 1
ATOM 760 C CA . SER A 1 112 ? -9.676 -3.312 22.503 1.00 61.25 112 SER A CA 1
ATOM 761 C C . SER A 1 112 ? -10.082 -2.666 23.837 1.00 61.25 112 SER A C 1
ATOM 763 O O . SER A 1 112 ? -10.009 -3.327 24.870 1.00 61.25 112 SER A O 1
ATOM 765 N N . THR A 1 113 ? -10.466 -1.388 23.818 1.00 53.81 113 THR A N 1
ATOM 766 C CA . THR A 1 113 ? -10.950 -0.592 24.962 1.00 53.81 113 THR A CA 1
ATOM 767 C C . THR A 1 113 ? -12.417 -0.258 24.784 1.00 53.81 113 THR A C 1
ATOM 769 O O . THR A 1 113 ? -13.173 -0.402 25.764 1.00 53.81 113 THR A O 1
#

Secondary structure (DSSP, 8-state):
-HHHHHHHHHHHHHHHHHHHHHHHHHHHHS-HHHHHHHHHHHHHHHHHHHHHHHGGGS-HHHHHHHHHHHHHHHHHHHHHHHHTT-HHHHHHHHHHHHHHHHHHHHHHHHH--

pLDDT: mean 90.24, std 6.58, range [53.81, 96.38]

Sequence (113 aa):
MVSSFLACAGVTIISAAVSLGFSVAAVRTAPAEARGVAQYATSRSAALLIAGLLALAAAPAWLAAIALTMVLVQAGDAAIGARSGSLLKTAGPAATAIFNLAALLWMMSTAST

Radius of gyration: 14.66 Å; chains: 1; bounding box: 38×16×49 Å

Foldseek 3Di:
DVVLQVQLLVLLLVLLVVQLVVLVVCCVPPDPVCNVVSVVSNVVSVVLNVQSVVSVVDDLVSSLVSLVVSLVVLCVQLVVCVVVVHPCSNVVSVVSSVSSVVSSVSSVVVVVD